Protein AF-X1QHV1-F1 (afdb_monomer)

Structure (mmCIF, N/CA/C/O backbone):
data_AF-X1QHV1-F1
#
_entry.id   AF-X1QHV1-F1
#
loop_
_atom_site.group_PDB
_atom_site.id
_atom_site.type_symbol
_atom_site.label_atom_id
_atom_site.label_alt_id
_atom_site.label_comp_id
_atom_site.label_asym_id
_atom_site.label_entity_id
_atom_site.label_seq_id
_atom_site.pdbx_PDB_ins_code
_atom_site.Cartn_x
_atom_site.Cartn_y
_atom_site.Cartn_z
_atom_site.occupancy
_atom_site.B_iso_or_equiv
_atom_site.auth_seq_id
_atom_site.auth_comp_id
_atom_site.auth_asym_id
_atom_site.auth_atom_id
_atom_site.pdbx_PDB_model_num
ATOM 1 N N . MET A 1 1 ? 19.849 -7.101 -19.316 1.00 83.12 1 MET A N 1
ATOM 2 C CA . MET A 1 1 ? 18.863 -6.186 -19.932 1.00 83.12 1 MET A CA 1
ATOM 3 C C . MET A 1 1 ? 17.891 -5.775 -18.847 1.00 83.12 1 MET A C 1
ATOM 5 O O . MET A 1 1 ? 17.498 -6.650 -18.083 1.00 83.12 1 MET A O 1
ATOM 9 N N . ALA A 1 2 ? 17.554 -4.492 -18.733 1.00 93.44 2 ALA A N 1
ATOM 10 C CA . ALA A 1 2 ? 16.595 -4.059 -17.724 1.00 93.44 2 ALA A CA 1
ATOM 11 C C . ALA A 1 2 ? 15.233 -4.740 -17.942 1.00 93.44 2 ALA A C 1
ATOM 13 O O . ALA A 1 2 ? 14.832 -4.999 -19.084 1.00 93.44 2 ALA A O 1
ATOM 14 N N . GLN A 1 3 ? 14.539 -5.026 -16.843 1.00 96.88 3 GLN A N 1
ATOM 15 C CA . GLN A 1 3 ? 13.190 -5.578 -16.834 1.00 96.88 3 GLN A CA 1
ATOM 16 C C . GLN A 1 3 ? 12.369 -4.858 -15.767 1.00 96.88 3 GLN A C 1
ATOM 18 O O . GLN A 1 3 ? 12.795 -4.786 -14.618 1.00 96.88 3 GLN A O 1
ATOM 23 N N . CYS A 1 4 ? 11.182 -4.373 -16.130 1.00 97.88 4 CYS A N 1
ATOM 24 C CA . CYS A 1 4 ? 10.248 -3.817 -15.156 1.00 97.88 4 CYS A CA 1
ATOM 25 C C . CYS A 1 4 ? 9.656 -4.938 -14.287 1.00 97.88 4 CYS A C 1
ATOM 27 O O . CYS A 1 4 ? 9.061 -5.876 -14.822 1.00 97.88 4 CYS A O 1
ATOM 29 N N . LYS A 1 5 ? 9.763 -4.826 -12.958 1.00 97.69 5 LYS A N 1
ATOM 30 C CA . LYS A 1 5 ? 9.198 -5.797 -12.001 1.00 97.69 5 LYS A CA 1
ATOM 31 C C . LYS A 1 5 ? 7.666 -5.840 -12.016 1.00 97.69 5 LYS A C 1
ATOM 33 O O . LYS A 1 5 ? 7.078 -6.880 -11.731 1.00 97.69 5 LYS A O 1
ATOM 38 N N . MET A 1 6 ? 7.012 -4.732 -12.380 1.00 97.12 6 MET A N 1
ATOM 39 C CA . MET A 1 6 ? 5.549 -4.644 -12.393 1.00 97.12 6 MET A CA 1
ATOM 40 C C . MET A 1 6 ? 4.936 -5.239 -13.667 1.00 97.12 6 MET A C 1
ATOM 42 O O . MET A 1 6 ? 4.198 -6.221 -13.588 1.00 97.12 6 MET A O 1
ATOM 46 N N . CYS A 1 7 ? 5.253 -4.670 -14.837 1.00 96.88 7 CYS A N 1
ATOM 47 C CA . CYS A 1 7 ? 4.651 -5.067 -16.118 1.00 96.88 7 CYS A CA 1
ATOM 48 C C . CYS A 1 7 ? 5.452 -6.122 -16.897 1.00 96.88 7 CYS A C 1
ATOM 50 O O . CYS A 1 7 ? 4.990 -6.607 -17.924 1.00 96.88 7 CYS A O 1
ATOM 52 N N . GLY A 1 8 ? 6.670 -6.456 -16.460 1.00 96.69 8 GLY A N 1
ATOM 53 C CA . GLY A 1 8 ? 7.512 -7.458 -17.113 1.00 96.69 8 GLY A CA 1
ATOM 54 C C . GLY A 1 8 ? 8.175 -7.009 -18.419 1.00 96.69 8 GLY A C 1
ATOM 55 O O . GLY A 1 8 ? 8.908 -7.805 -19.007 1.00 96.69 8 GLY A O 1
ATOM 56 N N . GLN A 1 9 ? 7.965 -5.765 -18.869 1.00 96.06 9 GLN A N 1
ATOM 57 C CA . GLN A 1 9 ? 8.595 -5.227 -20.078 1.00 96.06 9 GLN A CA 1
ATOM 58 C C . GLN A 1 9 ? 10.123 -5.326 -19.986 1.00 96.06 9 GLN A C 1
ATOM 60 O O . GLN A 1 9 ? 10.708 -5.046 -18.939 1.00 96.06 9 GLN A O 1
ATOM 65 N N . LYS A 1 10 ? 10.760 -5.708 -21.097 1.00 96.69 10 LYS A N 1
ATOM 66 C CA . LYS A 1 10 ? 12.213 -5.855 -21.259 1.00 96.69 10 LYS A CA 1
ATOM 67 C C . LYS A 1 10 ? 12.650 -5.110 -22.515 1.00 96.69 10 LYS A C 1
ATOM 69 O O . LYS A 1 10 ? 11.940 -5.137 -23.515 1.00 96.69 10 LYS A O 1
ATOM 74 N N . GLY A 1 11 ? 13.827 -4.497 -22.503 1.00 93.44 11 GLY A N 1
ATOM 75 C CA . GLY A 1 11 ? 14.416 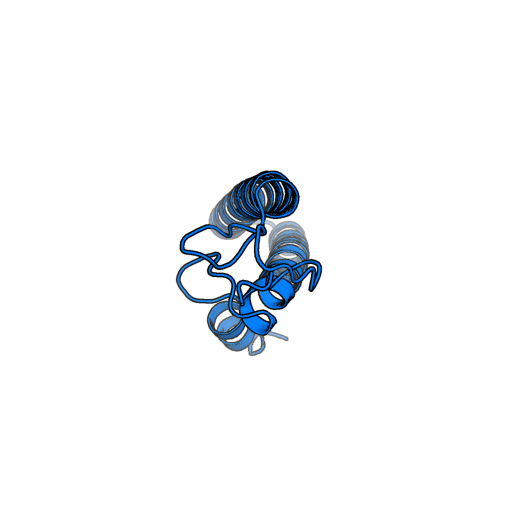-3.930 -23.719 1.00 93.44 11 GLY A CA 1
ATOM 76 C C . GLY A 1 11 ? 15.837 -3.435 -23.497 1.00 93.44 11 GLY A C 1
ATOM 77 O O . GLY A 1 11 ? 16.190 -3.070 -22.380 1.00 93.44 11 GLY A O 1
ATOM 78 N N . PHE A 1 12 ? 16.650 -3.407 -24.553 1.00 91.38 12 PHE A N 1
ATOM 79 C CA . PHE A 1 12 ? 18.016 -2.874 -24.472 1.00 91.38 12 PHE A CA 1
ATOM 80 C C . PHE A 1 12 ? 18.024 -1.376 -24.126 1.00 91.38 12 PHE A C 1
ATOM 82 O O . PHE A 1 12 ? 18.876 -0.923 -23.374 1.00 91.38 12 PHE A O 1
ATOM 89 N N . PHE A 1 13 ? 17.017 -0.640 -24.609 1.00 93.56 13 PHE A N 1
ATOM 90 C CA . PHE A 1 13 ? 16.800 0.785 -24.332 1.00 93.56 13 PHE A CA 1
ATOM 91 C C . PHE A 1 13 ? 15.789 1.050 -23.205 1.00 93.56 13 PHE A C 1
ATOM 93 O O . PHE A 1 13 ? 15.411 2.197 -22.978 1.00 93.56 13 PHE A O 1
ATOM 100 N N . LEU A 1 14 ? 15.309 0.007 -22.519 1.00 95.00 14 LEU A N 1
ATOM 101 C CA . LEU A 1 14 ? 14.429 0.192 -21.369 1.00 95.00 14 LEU A CA 1
ATOM 102 C C . LEU A 1 14 ? 15.276 0.623 -20.169 1.00 95.00 14 LEU A C 1
ATOM 104 O O . LEU A 1 14 ? 16.214 -0.078 -19.795 1.00 95.00 14 LEU A O 1
ATOM 108 N N . SER A 1 15 ? 14.914 1.736 -19.540 1.00 95.56 15 SER A N 1
ATOM 109 C CA . SER A 1 15 ? 15.412 2.110 -18.219 1.00 95.56 15 SER A CA 1
ATOM 110 C C . SER A 1 15 ? 14.386 1.756 -17.145 1.00 95.56 15 SER A C 1
ATOM 112 O O . SER A 1 15 ? 13.172 1.777 -17.378 1.00 95.56 15 SER A O 1
ATOM 114 N N . VAL A 1 16 ? 14.889 1.405 -15.966 1.00 97.12 16 VAL A N 1
ATOM 115 C CA . VAL A 1 16 ? 14.088 1.178 -14.765 1.00 97.12 16 VAL A CA 1
ATOM 116 C C . VAL A 1 16 ? 14.661 2.000 -13.615 1.00 97.12 16 VAL A C 1
ATOM 118 O O . VAL A 1 16 ? 15.852 2.312 -13.631 1.00 97.12 16 VAL A O 1
ATOM 121 N N . SER A 1 17 ? 13.820 2.362 -12.653 1.00 96.62 17 SER A N 1
ATOM 122 C CA . SER A 1 17 ? 14.222 3.034 -11.418 1.00 96.62 17 SER A CA 1
ATOM 123 C C . SER A 1 17 ? 15.018 2.113 -10.489 1.00 96.62 17 SER A C 1
ATOM 125 O O . SER A 1 17 ? 15.192 0.925 -10.780 1.00 96.62 17 SER A O 1
ATOM 127 N N . GLU A 1 18 ? 15.480 2.647 -9.355 1.00 95.00 18 GLU A N 1
ATOM 128 C CA . GLU A 1 18 ? 16.166 1.872 -8.306 1.00 95.00 18 GLU A CA 1
ATOM 129 C C . GLU A 1 18 ? 15.303 0.705 -7.800 1.00 95.00 18 GLU A C 1
ATOM 131 O O . GLU A 1 18 ? 15.802 -0.399 -7.576 1.00 95.00 18 GLU A O 1
ATOM 136 N N . ASP A 1 19 ? 13.983 0.898 -7.761 1.00 95.31 19 ASP A N 1
ATOM 137 C CA . ASP A 1 19 ? 13.020 -0.140 -7.389 1.00 95.31 19 ASP A CA 1
ATOM 138 C C . ASP A 1 19 ? 12.749 -1.150 -8.514 1.00 95.31 19 ASP A C 1
ATOM 140 O O . ASP A 1 19 ? 12.078 -2.163 -8.301 1.00 95.31 19 ASP A O 1
ATOM 144 N N . GLY A 1 20 ? 13.305 -0.941 -9.710 1.00 96.69 20 GLY A N 1
ATOM 145 C CA . GLY A 1 20 ? 13.150 -1.823 -10.864 1.00 96.69 20 GLY A CA 1
ATOM 146 C C . GLY A 1 20 ? 11.855 -1.596 -11.645 1.00 96.69 20 GLY A C 1
ATOM 147 O O . GLY A 1 20 ? 11.331 -2.536 -12.246 1.00 96.69 20 GLY A O 1
ATOM 148 N N . LEU A 1 21 ? 11.319 -0.372 -11.649 1.00 97.94 21 LEU A N 1
ATOM 149 C CA . LEU A 1 21 ? 10.095 -0.009 -12.369 1.00 97.94 21 LEU A CA 1
ATOM 150 C C . LEU A 1 21 ? 10.400 0.841 -13.600 1.00 97.94 21 LEU A C 1
ATOM 152 O O . LEU A 1 21 ? 11.224 1.744 -13.549 1.00 97.94 21 LEU A O 1
ATOM 156 N N . CYS A 1 22 ? 9.718 0.590 -14.719 1.00 97.50 22 CYS A N 1
ATOM 157 C CA . CYS A 1 22 ? 9.742 1.544 -15.827 1.00 97.50 22 CYS A CA 1
ATOM 158 C C . CYS A 1 22 ? 8.953 2.808 -15.449 1.00 97.50 22 CYS A C 1
ATOM 160 O O . CYS A 1 22 ? 8.048 2.747 -14.619 1.00 97.50 22 CYS A O 1
ATOM 162 N N . LYS A 1 23 ? 9.240 3.937 -16.105 1.00 96.31 23 LYS A N 1
ATOM 163 C CA . LYS A 1 23 ? 8.670 5.258 -15.771 1.00 96.31 23 LYS A CA 1
ATOM 164 C C . LYS A 1 23 ? 7.137 5.282 -15.645 1.00 96.31 23 LYS A C 1
ATOM 166 O O . LYS A 1 23 ? 6.597 5.970 -14.780 1.00 96.31 23 LYS A O 1
ATOM 171 N N . SER A 1 24 ? 6.431 4.539 -16.502 1.00 96.00 24 SER A N 1
ATOM 172 C CA . SER A 1 24 ? 4.967 4.440 -16.452 1.00 96.00 24 SER A CA 1
ATOM 173 C C . SER A 1 24 ? 4.485 3.661 -15.228 1.00 96.00 24 SER A C 1
ATOM 175 O O . SER A 1 24 ? 3.603 4.135 -14.517 1.00 96.00 24 SER A O 1
ATOM 177 N N . CYS A 1 25 ? 5.078 2.496 -14.950 1.00 97.62 25 CYS A N 1
ATOM 178 C CA . CYS A 1 25 ? 4.742 1.705 -13.769 1.00 97.62 25 CYS A CA 1
ATOM 179 C C . CYS A 1 25 ? 5.134 2.414 -12.475 1.00 97.62 25 CYS A C 1
ATOM 181 O O . CYS A 1 25 ? 4.365 2.373 -11.529 1.00 97.62 25 CYS A O 1
ATOM 183 N N . GLU A 1 26 ? 6.288 3.076 -12.438 1.00 96.94 26 GLU A N 1
ATOM 184 C CA . GLU A 1 26 ? 6.772 3.797 -11.262 1.00 96.94 26 GLU A CA 1
ATOM 185 C C . GLU A 1 26 ? 5.762 4.839 -10.785 1.00 96.94 26 GLU A C 1
ATOM 187 O O . GLU A 1 26 ? 5.359 4.815 -9.628 1.00 96.94 26 GLU A O 1
ATOM 192 N N . SER A 1 27 ? 5.268 5.686 -11.693 1.00 96.19 27 SER A N 1
ATOM 193 C CA . SER A 1 27 ? 4.295 6.727 -11.337 1.00 96.19 27 SER A CA 1
ATOM 194 C C . SER A 1 27 ? 3.002 6.132 -10.765 1.00 96.19 27 SER A C 1
ATOM 196 O O . SER A 1 27 ? 2.480 6.626 -9.770 1.00 96.19 27 SER A O 1
ATOM 198 N N . ILE A 1 28 ? 2.503 5.045 -11.362 1.00 96.69 28 ILE A N 1
ATOM 199 C CA . ILE A 1 28 ? 1.263 4.383 -10.931 1.00 96.69 28 ILE A CA 1
ATOM 200 C C . ILE A 1 28 ? 1.455 3.691 -9.577 1.00 96.69 28 ILE A C 1
ATOM 202 O O . ILE A 1 28 ? 0.638 3.860 -8.675 1.00 96.69 28 ILE A O 1
ATOM 206 N N . VAL A 1 29 ? 2.537 2.926 -9.430 1.00 97.25 29 VAL A N 1
ATOM 207 C CA . VAL A 1 29 ? 2.828 2.145 -8.223 1.00 97.25 29 VAL A CA 1
ATOM 208 C C . VAL A 1 29 ? 3.098 3.065 -7.037 1.00 97.25 29 VAL A C 1
ATOM 210 O O . VAL A 1 29 ? 2.531 2.851 -5.972 1.00 97.25 29 VAL A O 1
ATOM 213 N N . VAL A 1 30 ? 3.889 4.128 -7.213 1.00 96.12 30 VAL A N 1
ATOM 214 C CA . VAL A 1 30 ? 4.155 5.098 -6.139 1.00 96.12 30 VAL A CA 1
ATOM 215 C C . VAL A 1 30 ? 2.861 5.769 -5.676 1.00 96.12 30 VAL A C 1
ATOM 217 O O . VAL A 1 30 ? 2.636 5.884 -4.471 1.00 96.12 30 VAL A O 1
ATOM 220 N N . MET A 1 31 ? 1.987 6.170 -6.605 1.00 96.75 31 MET A N 1
ATOM 221 C CA . MET A 1 31 ? 0.694 6.764 -6.252 1.00 96.75 31 MET A CA 1
ATOM 222 C C . MET A 1 31 ? -0.205 5.791 -5.479 1.00 96.75 31 MET A C 1
ATOM 224 O O . MET A 1 31 ? -0.773 6.179 -4.456 1.00 96.75 31 MET A O 1
ATOM 228 N N . ASP A 1 32 ? -0.319 4.539 -5.930 1.00 97.50 32 ASP A N 1
ATOM 229 C CA . ASP A 1 32 ? -1.131 3.523 -5.250 1.00 97.50 32 ASP A CA 1
ATOM 230 C C . ASP A 1 32 ? -0.579 3.209 -3.849 1.00 97.50 32 ASP A C 1
ATOM 232 O O . ASP A 1 32 ? -1.330 3.251 -2.872 1.00 97.50 32 ASP A O 1
ATOM 236 N N . ILE A 1 33 ? 0.740 3.019 -3.709 1.00 96.75 33 ILE A N 1
ATOM 237 C CA . ILE A 1 33 ? 1.389 2.809 -2.405 1.00 96.75 33 ILE A CA 1
ATOM 238 C C . ILE A 1 33 ? 1.083 3.976 -1.463 1.00 96.75 33 ILE A C 1
ATOM 240 O O . ILE A 1 33 ? 0.625 3.756 -0.341 1.00 96.75 33 ILE A O 1
ATOM 244 N N . GLN A 1 34 ? 1.280 5.221 -1.906 1.00 96.38 34 GLN A N 1
ATOM 245 C CA . GLN A 1 34 ? 1.028 6.405 -1.079 1.00 96.38 34 GLN A CA 1
ATOM 246 C C . GLN A 1 34 ? -0.435 6.506 -0.632 1.00 96.38 34 GLN A C 1
ATOM 248 O O . GLN A 1 34 ? -0.710 6.828 0.529 1.00 96.38 34 GLN A O 1
ATOM 253 N N . GLN A 1 35 ? -1.380 6.216 -1.530 1.00 97.75 35 GLN A N 1
ATOM 254 C CA . GLN A 1 35 ? -2.802 6.214 -1.204 1.00 97.75 35 GLN A CA 1
ATOM 255 C C . GLN A 1 35 ? -3.132 5.145 -0.157 1.00 97.75 35 GLN A C 1
ATOM 257 O O . GLN A 1 35 ? -3.797 5.444 0.837 1.00 97.75 35 GLN A O 1
ATOM 262 N N . ARG A 1 36 ? -2.643 3.915 -0.339 1.00 96.94 36 ARG A N 1
ATOM 263 C CA . ARG A 1 36 ? -2.881 2.810 0.601 1.00 96.94 36 ARG A CA 1
ATOM 264 C C . ARG A 1 36 ? -2.266 3.078 1.966 1.00 96.94 36 ARG A C 1
ATOM 266 O O . ARG A 1 36 ? -2.926 2.844 2.972 1.00 96.94 36 ARG A O 1
ATOM 273 N N . VAL A 1 37 ? -1.052 3.627 2.011 1.00 94.69 37 VAL A N 1
ATOM 274 C CA . VAL A 1 37 ? -0.385 4.023 3.261 1.00 94.69 37 VAL A CA 1
ATOM 275 C C . VAL A 1 37 ? -1.217 5.034 4.040 1.00 94.69 37 VAL A C 1
ATOM 277 O O . VAL A 1 37 ? -1.388 4.876 5.248 1.00 94.69 37 VAL A O 1
ATOM 280 N N . ARG A 1 38 ? -1.777 6.048 3.366 1.00 96.44 38 ARG A N 1
ATOM 281 C CA . ARG A 1 38 ? -2.694 6.997 4.016 1.00 96.44 38 ARG A CA 1
ATOM 282 C C . ARG A 1 38 ? -3.886 6.287 4.648 1.00 96.44 38 ARG A C 1
ATOM 284 O O . ARG A 1 38 ? -4.144 6.496 5.827 1.00 96.44 38 ARG A O 1
ATOM 291 N N . ILE A 1 39 ? -4.557 5.418 3.895 1.00 96.75 39 ILE A N 1
ATOM 292 C CA . ILE A 1 39 ? -5.751 4.720 4.387 1.00 96.75 39 ILE A CA 1
ATOM 293 C C . ILE A 1 39 ? -5.411 3.790 5.558 1.00 96.75 39 ILE A C 1
ATOM 295 O O . ILE A 1 39 ? -6.144 3.760 6.545 1.00 96.75 39 ILE A O 1
ATOM 299 N N . ILE A 1 40 ? -4.291 3.066 5.488 1.00 94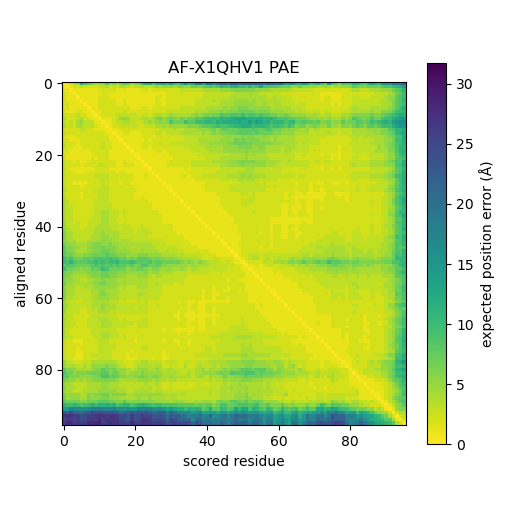.25 40 ILE A N 1
ATOM 300 C CA . ILE A 1 40 ? -3.813 2.211 6.584 1.00 94.25 40 ILE A CA 1
ATOM 301 C C . ILE A 1 40 ? -3.584 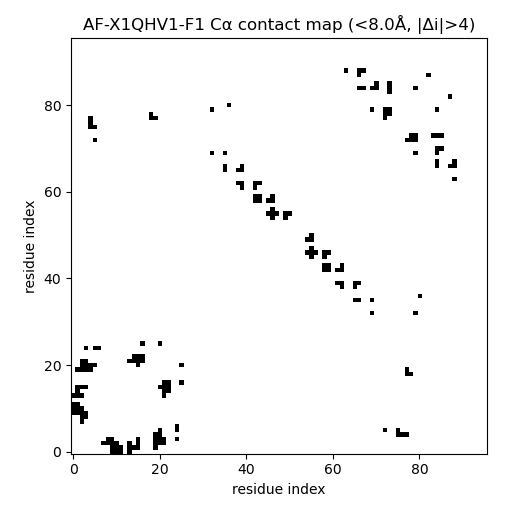3.044 7.848 1.00 94.25 40 ILE A C 1
ATOM 303 O O . ILE A 1 40 ? -4.093 2.687 8.909 1.00 94.25 40 ILE A O 1
ATOM 307 N N . ASN A 1 41 ? -2.879 4.173 7.741 1.00 93.62 41 ASN A N 1
ATOM 308 C CA . ASN A 1 41 ? -2.618 5.051 8.883 1.00 93.62 41 ASN A CA 1
ATOM 309 C C . ASN A 1 41 ? -3.914 5.609 9.493 1.00 93.62 41 ASN A C 1
ATOM 311 O O . ASN A 1 41 ? -4.057 5.629 10.718 1.00 93.62 41 ASN A O 1
ATOM 315 N N . ASP A 1 42 ? -4.879 5.999 8.658 1.00 95.38 42 ASP A N 1
ATOM 316 C CA . ASP A 1 42 ? -6.193 6.457 9.116 1.00 95.38 42 ASP A CA 1
ATOM 317 C C . ASP A 1 42 ? -6.969 5.335 9.825 1.00 95.38 42 ASP A C 1
ATOM 319 O O . ASP A 1 42 ? -7.589 5.566 10.866 1.00 95.38 42 ASP A O 1
ATOM 323 N N . CYS A 1 43 ? -6.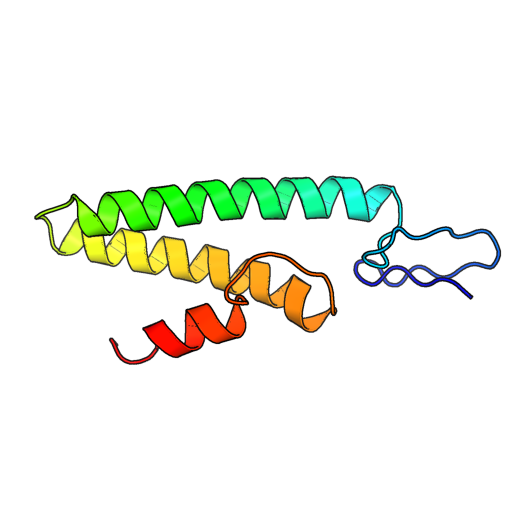901 4.100 9.317 1.00 94.31 43 CYS A N 1
ATOM 324 C CA . CYS A 1 43 ? -7.511 2.940 9.965 1.00 94.31 43 CYS A CA 1
ATOM 325 C C . CYS A 1 43 ? -6.883 2.665 11.334 1.00 94.31 43 CYS A C 1
ATOM 327 O O . CYS A 1 43 ? -7.623 2.512 12.303 1.00 94.31 43 CYS A O 1
ATOM 329 N N . ILE A 1 44 ? -5.548 2.662 11.437 1.00 91.94 44 ILE A N 1
ATOM 330 C CA . ILE A 1 44 ? -4.828 2.479 12.709 1.00 91.94 44 ILE A CA 1
ATOM 331 C C . ILE A 1 44 ? -5.276 3.530 13.726 1.00 91.94 44 ILE A C 1
ATOM 333 O O . ILE A 1 44 ? -5.597 3.199 14.868 1.00 91.94 44 ILE A O 1
ATOM 337 N N . LYS A 1 45 ? -5.352 4.798 13.307 1.00 94.56 45 LYS A N 1
ATOM 338 C CA . LYS A 1 45 ? -5.819 5.887 14.167 1.00 94.56 45 LYS A CA 1
ATOM 339 C C . LYS A 1 45 ? -7.243 5.637 14.673 1.00 94.56 45 LYS A C 1
ATOM 341 O O . LYS A 1 45 ? -7.481 5.690 15.876 1.00 94.56 45 LYS A O 1
ATOM 346 N N . LEU A 1 46 ? -8.176 5.311 13.778 1.00 93.94 46 LEU A N 1
ATOM 347 C CA . LEU A 1 46 ? -9.579 5.083 14.138 1.00 93.94 46 LEU A CA 1
ATOM 348 C C . LEU A 1 46 ? -9.781 3.849 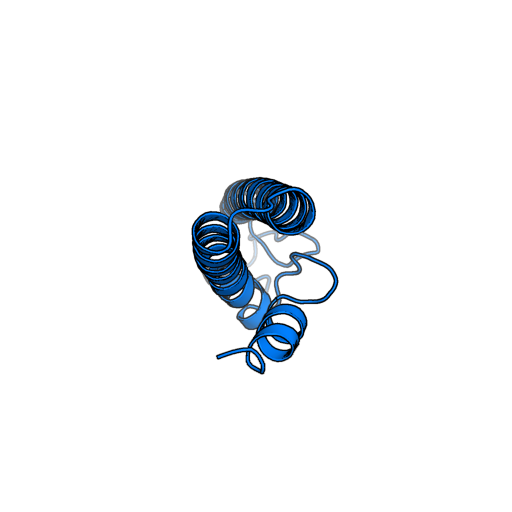15.020 1.00 93.94 46 LEU A C 1
ATOM 350 O O . LEU A 1 46 ? -10.634 3.874 15.905 1.00 93.94 46 LEU A O 1
ATOM 354 N N . VAL A 1 47 ? -9.008 2.786 14.802 1.00 92.56 47 VAL A N 1
ATOM 355 C CA . VAL A 1 47 ? -9.013 1.604 15.672 1.00 92.56 47 VAL A CA 1
ATOM 356 C C . VAL A 1 47 ? -8.622 1.992 17.099 1.00 92.56 47 VAL A C 1
ATOM 358 O O . VAL A 1 47 ? -9.316 1.618 18.044 1.00 92.56 47 VAL A O 1
ATOM 361 N N . ASN A 1 48 ? -7.559 2.785 17.248 1.00 90.69 48 ASN A N 1
ATOM 362 C CA . ASN A 1 48 ? -7.043 3.197 18.554 1.00 90.69 48 ASN A CA 1
ATOM 363 C C . ASN A 1 48 ? -7.960 4.196 19.281 1.00 90.69 48 ASN A C 1
ATOM 365 O O . ASN A 1 48 ? -8.021 4.193 20.508 1.00 90.69 48 ASN A O 1
ATOM 369 N N . GLU A 1 49 ? -8.664 5.059 18.545 1.00 94.50 49 GLU A N 1
ATOM 370 C CA . GLU A 1 49 ? -9.507 6.119 19.120 1.00 94.50 49 GLU A CA 1
ATOM 371 C C . GLU A 1 49 ? -10.966 5.685 19.358 1.00 94.50 49 GLU A C 1
ATOM 373 O O . GLU A 1 49 ? -11.648 6.222 20.237 1.00 94.50 49 GLU A O 1
ATOM 378 N N . SER A 1 50 ? -11.475 4.726 18.579 1.00 93.50 50 SER A N 1
ATOM 379 C CA . SER A 1 50 ? -12.868 4.285 18.666 1.00 93.50 50 SER A CA 1
ATOM 380 C C . SER A 1 50 ? -13.126 3.445 19.916 1.00 93.50 50 SER A C 1
ATOM 382 O O . SER A 1 50 ? -12.410 2.496 20.208 1.00 93.50 50 SER A O 1
ATOM 384 N N . LYS A 1 51 ? -14.236 3.724 20.607 1.00 92.62 51 LYS A N 1
ATOM 385 C CA . LYS A 1 51 ? -14.789 2.849 21.662 1.00 92.62 51 LYS A CA 1
ATOM 386 C C . LYS A 1 51 ? -15.811 1.844 21.123 1.00 92.62 51 LYS A C 1
ATOM 388 O O . LYS A 1 51 ? -16.282 0.982 21.858 1.00 92.62 51 LYS A O 1
ATOM 393 N N . ASN A 1 52 ? -16.203 1.989 19.858 1.00 95.06 52 ASN A N 1
ATOM 394 C CA . ASN A 1 52 ? -17.160 1.109 19.206 1.00 95.06 52 ASN A CA 1
ATOM 395 C C . ASN A 1 52 ? -16.415 -0.062 18.553 1.00 95.06 52 ASN A C 1
ATOM 397 O O . ASN A 1 52 ? -15.695 0.129 17.570 1.00 95.06 52 ASN A O 1
ATOM 401 N N . MET A 1 53 ? -16.643 -1.264 19.086 1.00 92.25 53 MET A N 1
ATOM 402 C CA . MET A 1 53 ? -16.025 -2.509 18.621 1.00 92.25 53 MET A CA 1
ATOM 403 C C . MET A 1 53 ? -16.363 -2.830 17.158 1.00 92.25 53 MET A C 1
ATOM 405 O O . MET A 1 53 ? -15.500 -3.264 16.403 1.00 92.25 53 MET A O 1
ATOM 409 N N . SER A 1 54 ? -17.597 -2.563 16.716 1.00 92.81 54 SER A N 1
ATOM 410 C CA . SER A 1 54 ? -17.989 -2.768 15.315 1.00 92.81 54 SER A CA 1
ATOM 411 C C . SER A 1 54 ? -17.214 -1.836 14.381 1.00 92.81 54 SER A C 1
ATOM 413 O O . SER A 1 54 ? -16.751 -2.259 13.322 1.00 92.81 54 SER A O 1
ATOM 415 N N . THR A 1 55 ? -16.995 -0.584 14.798 1.00 92.56 55 THR A N 1
ATOM 416 C CA . THR A 1 55 ? -16.157 0.351 14.038 1.00 92.56 55 THR A CA 1
ATOM 417 C C . THR A 1 55 ? -14.711 -0.128 13.982 1.00 92.56 55 THR A C 1
ATOM 419 O O . THR A 1 55 ? -14.138 -0.135 12.897 1.00 92.56 55 THR A O 1
ATOM 422 N N . GLN A 1 56 ? -14.137 -0.578 15.103 1.00 92.44 56 GLN A N 1
ATOM 423 C CA . GLN A 1 56 ? -12.772 -1.117 15.130 1.00 92.44 56 GLN A CA 1
ATOM 424 C C . GLN A 1 56 ? -12.619 -2.299 14.168 1.00 92.44 56 GLN A C 1
ATOM 426 O O . GLN A 1 56 ? -11.722 -2.280 13.330 1.00 92.44 56 GLN A O 1
ATOM 431 N N . LEU A 1 57 ? -13.537 -3.269 14.219 1.00 92.88 57 LEU A N 1
ATOM 432 C CA . LEU A 1 57 ? -13.504 -4.446 13.350 1.00 92.88 57 LEU A CA 1
ATOM 433 C C . LEU A 1 57 ? -13.557 -4.060 11.866 1.00 92.88 57 LEU A C 1
ATOM 435 O O . LEU A 1 57 ? -12.676 -4.439 11.104 1.00 92.88 57 LEU A O 1
ATOM 439 N N . SER A 1 58 ? -14.499 -3.191 11.478 1.00 94.38 58 SER A N 1
ATOM 440 C CA . SER A 1 58 ? -14.605 -2.728 10.084 1.00 94.38 58 SER A CA 1
ATOM 441 C C . SER A 1 58 ? -13.352 -1.995 9.582 1.00 94.38 58 SER A C 1
ATOM 443 O O . SER A 1 58 ? -13.073 -1.968 8.384 1.00 94.38 58 SER A O 1
ATOM 445 N N . ARG A 1 59 ? -12.591 -1.365 10.487 1.00 94.81 59 ARG A N 1
ATOM 446 C CA . ARG A 1 59 ? -11.329 -0.695 10.152 1.00 94.81 59 ARG A CA 1
ATOM 447 C C . ARG A 1 59 ? -10.177 -1.681 10.063 1.00 94.81 59 ARG A C 1
ATOM 449 O O . ARG A 1 59 ? -9.338 -1.496 9.191 1.00 94.81 59 ARG A O 1
ATOM 456 N N . TYR A 1 60 ? -10.156 -2.725 10.889 1.00 92.31 60 TYR A N 1
ATOM 457 C CA . TYR A 1 60 ? -9.210 -3.829 10.729 1.00 92.31 60 TYR A CA 1
ATOM 458 C C . TYR A 1 60 ? -9.398 -4.556 9.396 1.00 92.31 60 TYR A C 1
ATOM 460 O O . TYR A 1 60 ? -8.403 -4.821 8.724 1.00 92.31 60 TYR A O 1
ATOM 468 N N . ASP A 1 61 ? -10.642 -4.809 8.982 1.00 93.50 61 ASP A N 1
ATOM 469 C CA . ASP A 1 61 ? -10.938 -5.432 7.687 1.00 93.50 61 ASP A CA 1
ATOM 470 C C . ASP A 1 61 ? -10.413 -4.576 6.527 1.00 93.50 61 ASP A C 1
ATOM 472 O O . ASP A 1 61 ? -9.628 -5.052 5.705 1.00 93.50 61 ASP A O 1
ATOM 476 N N . LEU A 1 62 ? -10.746 -3.280 6.516 1.00 95.38 62 LEU A N 1
ATOM 477 C CA . LEU A 1 62 ? -10.270 -2.348 5.490 1.00 95.38 62 LEU A CA 1
ATOM 478 C C . LEU A 1 62 ? -8.738 -2.235 5.476 1.00 95.38 62 LEU A C 1
ATOM 480 O O . LEU A 1 62 ? -8.104 -2.231 4.421 1.00 95.38 62 LEU A O 1
ATOM 484 N N . LEU A 1 63 ? -8.120 -2.163 6.654 1.00 93.81 63 LEU A N 1
ATOM 485 C CA . LEU A 1 63 ? -6.669 -2.132 6.786 1.00 93.81 63 LEU A CA 1
ATOM 486 C C . LEU A 1 63 ? -6.053 -3.392 6.161 1.00 93.81 63 LEU A C 1
ATOM 488 O O . LEU A 1 63 ? -5.126 -3.287 5.353 1.00 93.81 63 LEU A O 1
ATOM 492 N N . ARG A 1 64 ? -6.594 -4.573 6.482 1.00 92.50 64 ARG A N 1
ATOM 493 C CA . ARG A 1 64 ? -6.147 -5.856 5.932 1.00 92.50 64 ARG A CA 1
ATOM 494 C C . ARG A 1 64 ? -6.267 -5.896 4.409 1.00 92.50 64 ARG A C 1
ATOM 496 O O . ARG A 1 64 ? -5.332 -6.362 3.763 1.00 92.50 64 ARG A O 1
ATOM 503 N N . GLU A 1 65 ? -7.349 -5.384 3.826 1.00 95.00 65 GLU A N 1
ATOM 504 C CA . GLU A 1 65 ? -7.510 -5.286 2.366 1.00 95.00 65 GLU A CA 1
ATOM 505 C C . GLU A 1 65 ? -6.389 -4.458 1.719 1.00 95.00 65 GLU A C 1
ATOM 507 O O . GLU A 1 65 ? -5.786 -4.871 0.722 1.00 95.00 65 GLU A O 1
ATOM 512 N N . HIS A 1 66 ? -6.048 -3.308 2.304 1.00 96.25 66 HIS A N 1
ATOM 513 C CA . HIS A 1 66 ? -4.967 -2.470 1.788 1.00 96.25 66 HIS A CA 1
ATOM 514 C C . HIS A 1 66 ? -3.586 -3.106 1.969 1.00 96.25 66 HIS A C 1
ATOM 516 O O . HIS A 1 66 ? -2.776 -3.043 1.042 1.00 96.25 66 HIS A O 1
ATOM 522 N N . ALA A 1 67 ? -3.327 -3.759 3.104 1.00 94.50 67 ALA A N 1
ATOM 523 C CA . ALA A 1 67 ? -2.089 -4.503 3.326 1.00 94.50 67 ALA A CA 1
ATOM 524 C C . ALA A 1 67 ? -1.946 -5.681 2.343 1.00 94.50 67 ALA A C 1
ATOM 526 O O . ALA A 1 67 ? -0.869 -5.894 1.790 1.00 94.50 67 ALA A O 1
ATOM 527 N N . GLN A 1 68 ? -3.038 -6.394 2.048 1.00 94.19 68 GLN A N 1
ATOM 528 C CA . GLN A 1 68 ? -3.052 -7.488 1.075 1.00 94.19 68 GLN A CA 1
ATOM 529 C C . GLN A 1 68 ? -2.713 -7.009 -0.342 1.00 94.19 68 GLN A C 1
ATOM 531 O O . GLN A 1 68 ? -2.018 -7.705 -1.076 1.00 94.19 68 GLN A O 1
ATOM 536 N N . ALA A 1 69 ? -3.164 -5.819 -0.733 1.00 94.75 69 ALA A N 1
ATOM 537 C CA . ALA A 1 69 ? -2.785 -5.251 -2.022 1.00 94.75 69 ALA A CA 1
ATOM 538 C C . ALA A 1 69 ? -1.298 -4.858 -2.072 1.00 94.75 69 ALA A C 1
ATOM 540 O O . ALA A 1 69 ? -0.628 -5.112 -3.068 1.00 94.75 69 ALA A O 1
ATOM 541 N N . LEU A 1 70 ? -0.751 -4.303 -0.982 1.00 96.25 70 LEU A N 1
ATOM 542 C CA . LEU A 1 70 ? 0.682 -3.995 -0.898 1.00 96.25 70 LEU A CA 1
ATOM 543 C C . LEU A 1 70 ? 1.562 -5.257 -0.935 1.00 96.25 70 LEU A C 1
ATOM 545 O O . LEU A 1 70 ? 2.703 -5.190 -1.397 1.00 96.25 70 LEU A O 1
ATOM 549 N N . LEU A 1 71 ? 1.036 -6.406 -0.501 1.00 95.56 71 LEU A N 1
ATOM 550 C CA . LEU A 1 71 ? 1.726 -7.694 -0.584 1.00 95.56 71 LEU A CA 1
ATOM 551 C C . LEU A 1 71 ? 2.027 -8.105 -2.037 1.00 95.56 71 LEU A C 1
ATOM 553 O O . LEU A 1 71 ? 3.045 -8.746 -2.289 1.00 95.56 71 LEU A O 1
ATOM 557 N N . GLU A 1 72 ? 1.199 -7.711 -3.012 1.00 94.81 72 GLU A N 1
ATOM 558 C CA . GLU A 1 72 ? 1.476 -7.991 -4.430 1.00 94.81 72 GLU A CA 1
ATOM 559 C C . GLU A 1 72 ? 2.798 -7.350 -4.881 1.00 94.81 72 GLU A C 1
ATOM 561 O O . GLU A 1 72 ? 3.595 -7.973 -5.589 1.00 94.81 72 GLU A O 1
ATOM 566 N N . TYR A 1 73 ? 3.060 -6.120 -4.436 1.00 96.56 73 TYR A N 1
ATOM 567 C CA . TYR A 1 73 ? 4.310 -5.421 -4.716 1.00 96.56 73 TYR A CA 1
ATOM 568 C C . TYR A 1 73 ? 5.494 -6.088 -4.016 1.00 96.56 73 TYR A C 1
ATOM 570 O O . TYR A 1 73 ? 6.522 -6.314 -4.657 1.00 96.56 73 TYR A O 1
ATOM 578 N N . GLU A 1 74 ? 5.328 -6.497 -2.754 1.00 95.50 74 GLU A N 1
ATOM 579 C CA . GLU A 1 74 ? 6.356 -7.239 -2.015 1.00 95.50 74 GLU A CA 1
ATOM 580 C C . GLU A 1 74 ? 6.736 -8.541 -2.740 1.00 95.50 74 GLU A C 1
ATOM 582 O O . GLU A 1 74 ? 7.919 -8.798 -2.960 1.00 95.50 74 GLU A O 1
ATOM 587 N N .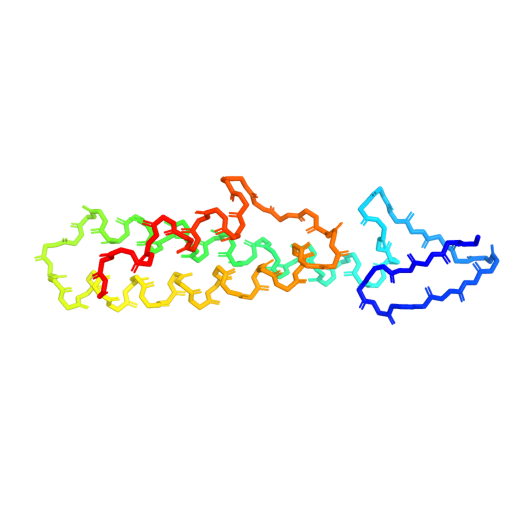 HIS A 1 75 ? 5.756 -9.316 -3.220 1.00 96.00 75 HIS A N 1
ATOM 588 C CA . HIS A 1 75 ? 5.998 -10.539 -3.999 1.00 96.00 75 HIS A CA 1
ATOM 589 C C . HIS A 1 75 ? 6.742 -10.286 -5.316 1.00 96.00 75 HIS A C 1
ATOM 591 O O . HIS A 1 75 ? 7.484 -11.145 -5.792 1.00 96.00 75 HIS A O 1
ATOM 597 N N . LYS A 1 76 ? 6.561 -9.106 -5.914 1.00 96.19 76 LYS A N 1
ATOM 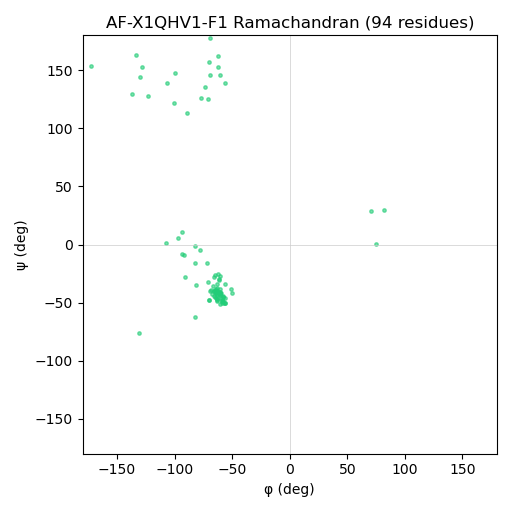598 C CA . LYS A 1 76 ? 7.303 -8.668 -7.105 1.00 96.19 76 LYS A CA 1
ATOM 599 C C . LYS A 1 76 ? 8.678 -8.085 -6.760 1.00 96.19 76 LYS A C 1
ATOM 601 O O . LYS A 1 76 ? 9.406 -7.698 -7.672 1.00 96.19 76 LYS A O 1
ATOM 606 N N . GLY A 1 77 ? 9.050 -8.014 -5.480 1.00 95.81 77 GLY A N 1
ATOM 607 C CA . GLY A 1 77 ? 10.297 -7.413 -5.009 1.00 95.81 77 GLY A CA 1
ATOM 608 C C . GLY A 1 77 ? 10.319 -5.888 -5.137 1.00 95.81 77 GLY A C 1
ATOM 609 O O . GLY A 1 77 ? 11.387 -5.315 -5.369 1.00 95.81 77 GLY A O 1
ATOM 610 N N . ILE A 1 78 ? 9.150 -5.248 -5.067 1.00 96.25 78 ILE A N 1
ATOM 611 C CA . ILE A 1 78 ? 8.976 -3.794 -5.063 1.00 96.25 78 ILE A CA 1
ATOM 612 C C . ILE A 1 78 ? 8.745 -3.361 -3.604 1.00 96.25 78 ILE A C 1
ATOM 614 O O . ILE A 1 78 ? 7.813 -3.865 -2.971 1.00 96.25 78 ILE A O 1
ATOM 618 N N . PRO A 1 79 ? 9.577 -2.467 -3.042 1.00 92.44 79 PRO A N 1
ATOM 619 C CA . PRO A 1 79 ? 9.412 -2.014 -1.665 1.00 92.44 79 PRO A CA 1
ATOM 620 C C . PRO A 1 79 ? 8.152 -1.151 -1.508 1.00 92.44 79 PRO A C 1
ATOM 622 O O . PRO A 1 79 ? 7.772 -0.412 -2.413 1.00 92.44 79 PRO A O 1
ATOM 625 N N . THR A 1 80 ? 7.496 -1.244 -0.347 1.00 93.12 80 THR A N 1
ATOM 626 C CA . THR A 1 80 ? 6.259 -0.499 -0.050 1.00 93.12 80 THR A CA 1
ATOM 627 C C . THR A 1 80 ? 6.321 0.208 1.302 1.00 93.12 80 THR A C 1
ATOM 629 O O . THR A 1 80 ? 6.493 1.422 1.361 1.00 93.12 80 THR A O 1
ATOM 632 N N . VAL A 1 81 ? 6.176 -0.543 2.394 1.00 88.50 81 VAL A N 1
ATOM 633 C CA . VAL A 1 81 ? 6.063 -0.044 3.771 1.00 88.50 81 VAL A CA 1
ATOM 634 C C . VAL A 1 81 ? 6.962 -0.827 4.722 1.00 88.50 81 VAL A C 1
ATOM 636 O O . VAL A 1 81 ? 7.415 -1.926 4.403 1.00 88.50 81 VAL A O 1
ATOM 639 N N . SER A 1 82 ? 7.210 -0.250 5.899 1.00 85.31 82 SER A N 1
ATOM 640 C CA . SER A 1 82 ? 7.899 -0.900 7.015 1.00 85.31 82 SER A CA 1
ATOM 641 C C . SER A 1 82 ? 6.995 -0.876 8.257 1.00 85.31 82 SER A C 1
ATOM 643 O O . SER A 1 82 ? 6.547 0.214 8.624 1.00 85.31 82 SER A O 1
ATOM 645 N N . PRO A 1 83 ? 6.743 -2.014 8.936 1.00 87.44 83 PRO A N 1
ATOM 646 C CA . PRO A 1 83 ? 7.170 -3.378 8.580 1.00 87.44 83 PRO A CA 1
ATOM 647 C C . PRO A 1 83 ? 6.572 -3.841 7.241 1.00 87.44 83 PRO A C 1
ATOM 649 O O . PRO A 1 83 ? 5.615 -3.231 6.764 1.00 87.44 83 PRO A O 1
ATOM 652 N N . SER A 1 84 ? 7.140 -4.882 6.619 1.00 91.81 84 SER A N 1
ATOM 653 C CA . SER A 1 84 ? 6.668 -5.326 5.300 1.00 91.81 84 SER A CA 1
ATOM 654 C C . SER A 1 84 ? 5.207 -5.804 5.358 1.00 91.81 84 SER A C 1
ATOM 656 O O . SER A 1 84 ? 4.756 -6.260 6.415 1.00 91.81 84 SER A O 1
ATOM 658 N N . PRO A 1 85 ? 4.439 -5.722 4.257 1.00 92.19 85 PRO A N 1
ATOM 659 C CA . PRO A 1 85 ? 3.055 -6.198 4.226 1.00 92.19 85 PRO A CA 1
ATOM 660 C C . PRO A 1 85 ? 2.871 -7.625 4.768 1.00 92.19 85 PRO A C 1
ATOM 662 O O . PRO A 1 85 ? 1.951 -7.866 5.547 1.00 92.19 85 PRO A O 1
ATOM 665 N N . SER A 1 86 ? 3.764 -8.561 4.434 1.00 92.38 86 SER A N 1
ATOM 666 C CA . SER A 1 86 ? 3.736 -9.938 4.952 1.00 92.38 86 SER A CA 1
ATOM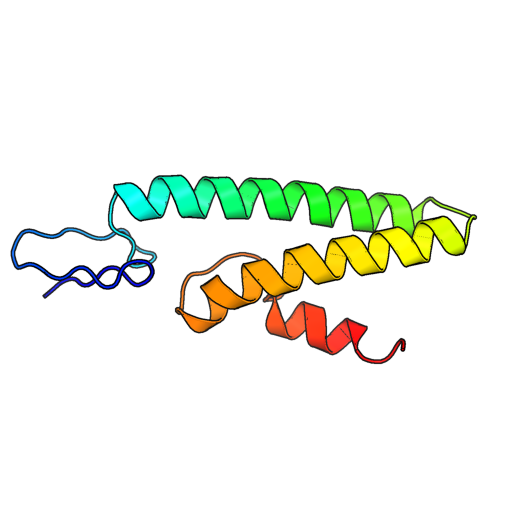 667 C C . SER A 1 86 ? 3.934 -10.019 6.474 1.00 92.38 86 SER A C 1
ATOM 669 O O . SER A 1 86 ? 3.201 -10.729 7.173 1.00 92.38 86 SER A O 1
ATOM 671 N N . GLN A 1 87 ? 4.880 -9.250 7.020 1.00 90.19 87 GLN A N 1
ATOM 672 C CA . GLN A 1 87 ? 5.097 -9.128 8.464 1.00 90.19 87 GLN A CA 1
ATOM 673 C C . GLN A 1 87 ? 3.885 -8.506 9.157 1.00 90.19 87 GLN A C 1
ATOM 675 O O . GLN A 1 87 ? 3.454 -8.968 10.212 1.00 90.19 87 GLN A O 1
ATOM 680 N N . PHE A 1 88 ? 3.302 -7.480 8.544 1.00 87.06 88 PHE A N 1
ATOM 681 C CA . PHE A 1 88 ? 2.120 -6.828 9.073 1.00 87.06 88 PHE A CA 1
ATOM 682 C C . PHE A 1 88 ? 0.926 -7.796 9.125 1.00 87.06 88 PHE A C 1
ATOM 684 O O . PHE A 1 88 ? 0.270 -7.918 10.160 1.00 87.06 88 PHE A O 1
ATOM 691 N N . LEU A 1 89 ? 0.659 -8.519 8.034 1.00 87.81 89 LEU A N 1
ATOM 692 C CA . LEU A 1 89 ? -0.467 -9.453 7.934 1.00 87.81 89 LEU A CA 1
ATOM 693 C C . LEU A 1 89 ? -0.321 -10.647 8.886 1.00 87.81 89 LEU A C 1
ATOM 695 O O . LEU A 1 89 ? -1.300 -11.041 9.517 1.00 87.81 89 LEU A O 1
ATOM 699 N N . SER A 1 90 ? 0.887 -11.197 9.034 1.00 86.19 90 SER A N 1
ATOM 700 C CA . SER A 1 90 ? 1.136 -12.310 9.964 1.00 86.19 90 SER A CA 1
ATOM 701 C C . SER A 1 90 ? 0.910 -11.922 11.430 1.00 86.19 90 SER A C 1
ATOM 703 O O . SER A 1 90 ? 0.312 -12.694 12.176 1.00 86.19 90 SER A O 1
ATOM 705 N N . ALA A 1 91 ? 1.286 -10.704 11.837 1.00 78.88 91 ALA A N 1
ATOM 706 C CA . ALA A 1 91 ? 1.044 -10.210 13.196 1.00 78.88 91 ALA A CA 1
ATOM 707 C C . ALA A 1 91 ? -0.454 -10.099 13.552 1.00 78.88 91 ALA A C 1
ATOM 709 O O . ALA A 1 91 ? -0.819 -10.182 14.723 1.00 78.88 91 ALA A O 1
ATOM 710 N N . HIS A 1 92 ? -1.324 -9.943 12.550 1.00 67.06 92 HIS A N 1
ATOM 711 C CA . HIS A 1 92 ? -2.765 -9.736 12.730 1.00 67.06 92 HIS A CA 1
ATOM 712 C C . HIS A 1 92 ? -3.614 -10.959 12.341 1.00 67.06 92 HIS A C 1
ATOM 714 O O . HIS A 1 92 ? -4.834 -10.918 12.477 1.00 67.06 92 HIS A O 1
ATOM 720 N N . GLN A 1 93 ? -2.995 -12.069 11.919 1.00 57.59 93 GLN A N 1
ATOM 721 C CA . GLN A 1 93 ? -3.681 -13.352 11.699 1.00 57.59 93 GLN A CA 1
ATOM 722 C C . GLN A 1 93 ? -4.108 -14.050 13.001 1.00 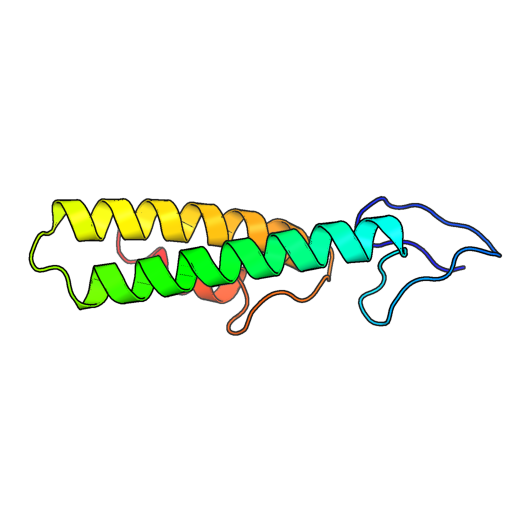57.59 93 GLN A C 1
ATOM 724 O O . GLN A 1 93 ? -4.935 -14.949 12.948 1.00 57.59 93 GLN A O 1
ATOM 729 N N . ILE A 1 94 ? -3.564 -13.650 14.155 1.00 45.88 94 ILE A N 1
ATOM 730 C CA . ILE A 1 94 ? -3.800 -14.313 15.452 1.00 45.88 94 ILE A CA 1
ATOM 731 C C . ILE A 1 94 ? -5.121 -13.859 16.112 1.00 45.88 94 ILE A C 1
ATOM 733 O O . ILE A 1 94 ? -5.618 -14.522 17.016 1.00 45.88 94 ILE A O 1
ATOM 737 N N . PHE A 1 95 ? -5.714 -12.746 15.664 1.00 40.84 95 PHE A N 1
ATOM 738 C CA . PHE A 1 95 ? -6.912 -12.155 16.280 1.00 40.84 95 PHE A CA 1
ATOM 739 C C . PHE A 1 95 ? -8.249 -12.593 15.648 1.00 40.84 95 PHE A C 1
ATOM 741 O O . PHE A 1 95 ? -9.283 -12.009 15.976 1.00 40.84 95 PHE A O 1
ATOM 748 N N . LEU A 1 96 ? -8.243 -13.608 14.771 1.00 41.16 96 LEU A N 1
ATOM 749 C CA . LEU A 1 96 ? -9.443 -14.246 14.208 1.00 41.16 96 LEU A CA 1
ATOM 750 C C . LEU A 1 96 ? -9.460 -15.747 14.499 1.00 41.16 96 LEU A C 1
ATOM 752 O O . LEU A 1 96 ? -8.448 -16.412 14.183 1.00 41.16 96 LEU A O 1
#

Mean predicted aligned error: 4.08 Å

Organism: NCBI:txid412755

Secondary structure (DSSP, 8-state):
-EE-TTT--EETT----TTS--HHHHHHHHHHHHHHHHHHHHHHHHHHH---HHHHHHHHHHHHHHHHHHHHHHHTT----SS-HHHHHHHHGGG-

Nearest PDB structures (foldseek):
  5n5e-assembly1_e  TM=9.062E-01  e=1.973E+00  Pyrococcus furiosus COM1
  5wd8-assembly2_B  TM=6.472E-01  e=8.885E-01  Legionella pneumophila subsp. pneumophila ATCC 43290
  6srb-assembly1_A  TM=7.976E-01  e=2.231E+00  Trametes pubescens
  2lff-assembly1_A  TM=7.231E-01  e=2.098E+00  Escherichia coli
  7y9b-assembly1_B  TM=7.692E-01  e=5.954E+00  Pipistrellus bat coronavirus HKU5

Solvent-accessible surface area (backbone atoms only — not comparable to full-atom values): 5424 Å² total; per-residue (Å²): 120,45,55,20,53,80,83,61,53,67,34,90,87,45,66,54,50,96,67,28,27,28,75,73,54,39,59,53,51,54,50,51,49,54,53,41,52,51,52,36,53,52,26,56,51,47,40,75,70,49,88,49,64,70,60,29,51,58,27,52,52,53,33,49,55,43,36,56,57,51,33,56,39,49,76,50,65,30,88,84,59,86,71,43,38,66,61,51,51,60,73,59,56,76,81,111

Foldseek 3Di:
DQAALPPRDDDPPFDADPLRHGPVRVVVVVVLLVVLVVLLVVLVVCLVPDPDPVSNVVSVVSNLVSLVVQVVCVVSSGDRDPPHSVVVNVVPVVVD

Radius of gyration: 16.21 Å; Cα contacts (8 Å, |Δi|>4): 100; chains: 1; bounding box: 37×21×46 Å

Sequence (96 aa):
MAQCKMCGQKGFFLSVSEDGLCKSCESIVVMDIQQRVRIINDCIKLVNESKNMSTQLSRYDLLREHAQALLEYEHKGIPTVSPSPSQFLSAHQIFL

pLDDT: mean 91.88, std 10.5, range [40.84, 97.94]